Protein AF-A0A3M8ST45-F1 (afdb_monomer_lite)

Organism: NCBI:txid1327343

Foldseek 3Di:
DDDDDDDDDDDDDDDDDDDDDDDDDDDDDDDDDDDDDDDDDDPVPPPPPPPPDFDDDQDPQLVVLVVPDDPVNLVLLLVQLLVLAAQDKDQLLSSLVSSCVVCVPPRVSHDSQVSLVSVVVCVVVQQKDKDDDSSHRRGIIIHGDPNSVVVVD

Radius of gyration: 30.59 Å; chains: 1; bounding box: 70×35×108 Å

pLDDT: mean 76.59, std 25.65, range [30.25, 98.75]

Structure (mmCIF, N/CA/C/O backbone):
data_AF-A0A3M8ST45-F1
#
_entry.id   AF-A0A3M8ST45-F1
#
loop_
_atom_site.group_PDB
_atom_site.id
_atom_site.type_symbol
_atom_site.label_atom_id
_atom_site.label_alt_id
_atom_site.label_comp_id
_atom_site.label_asym_id
_atom_site.label_entity_id
_atom_site.label_seq_id
_atom_site.pdbx_PDB_ins_code
_atom_site.Cartn_x
_atom_site.Cartn_y
_atom_site.Cartn_z
_atom_site.occupancy
_atom_site.B_iso_or_equiv
_atom_site.auth_seq_id
_atom_site.auth_comp_id
_atom_site.auth_asym_id
_atom_site.auth_atom_id
_atom_site.pdbx_PDB_model_num
ATOM 1 N N . MET A 1 1 ? -36.123 10.733 74.263 1.00 40.78 1 MET A N 1
ATOM 2 C CA . MET A 1 1 ? -34.771 10.919 73.687 1.00 40.78 1 MET A CA 1
ATOM 3 C C . MET A 1 1 ? -34.952 10.919 72.175 1.00 40.78 1 MET A C 1
ATOM 5 O O . MET A 1 1 ? -35.168 9.858 71.622 1.00 40.78 1 MET A O 1
ATOM 9 N N . VAL A 1 2 ? -35.335 12.032 71.545 1.00 39.81 2 VAL A N 1
ATOM 10 C CA . VAL A 1 2 ? -34.565 13.256 71.217 1.00 39.81 2 VAL A CA 1
ATOM 11 C C . VAL A 1 2 ? -33.390 12.971 70.267 1.00 39.81 2 VAL A C 1
ATOM 13 O O . VAL A 1 2 ? -32.337 12.554 70.727 1.00 39.81 2 VAL A O 1
ATOM 16 N N . HIS A 1 3 ? -33.621 13.175 68.962 1.00 40.66 3 HIS A N 1
ATOM 17 C CA . HIS A 1 3 ? -32.868 14.006 67.990 1.00 40.66 3 HIS A CA 1
ATOM 18 C C . HIS A 1 3 ? -33.159 13.478 66.561 1.00 40.66 3 HIS A C 1
ATOM 20 O O . HIS A 1 3 ? -32.990 12.293 66.320 1.00 40.66 3 HIS A O 1
ATOM 26 N N . CYS A 1 4 ? -33.789 14.201 65.624 1.00 35.72 4 CYS A N 1
ATOM 27 C CA . CYS A 1 4 ? -33.567 15.558 65.087 1.00 35.72 4 CYS A CA 1
ATOM 28 C C . CYS A 1 4 ? -32.467 15.595 64.004 1.00 35.72 4 CYS A C 1
ATOM 30 O O . CYS A 1 4 ? -31.341 15.184 64.263 1.00 35.72 4 CYS A O 1
ATOM 32 N N . GLY A 1 5 ? -32.819 16.124 62.823 1.00 41.22 5 GLY A N 1
ATOM 33 C CA . GLY A 1 5 ? -31.929 16.422 61.687 1.00 41.22 5 GLY A CA 1
ATOM 34 C C . GLY A 1 5 ? -32.630 16.215 60.334 1.00 41.22 5 GLY A C 1
ATOM 35 O O . GLY A 1 5 ? -32.577 15.120 59.794 1.00 41.22 5 GLY A O 1
ATOM 36 N N . LEU A 1 6 ? -33.534 17.120 59.926 1.00 44.00 6 LEU A N 1
ATOM 37 C CA . LEU A 1 6 ? -33.328 18.188 58.913 1.00 44.00 6 LEU A CA 1
ATOM 38 C C . LEU A 1 6 ? -33.004 17.658 57.497 1.00 44.00 6 LEU A C 1
ATOM 40 O O . LEU A 1 6 ? -31.951 17.079 57.280 1.00 44.00 6 LEU A O 1
ATOM 44 N N . LEU A 1 7 ? -33.959 17.701 56.554 1.00 43.84 7 LEU A N 1
ATOM 45 C CA . LEU A 1 7 ? -34.282 18.819 55.631 1.00 43.84 7 LEU A CA 1
ATOM 46 C C . LEU A 1 7 ? -33.148 19.137 54.634 1.00 43.84 7 LEU A C 1
ATOM 48 O O . LEU A 1 7 ? -32.126 19.661 55.054 1.00 43.84 7 LEU A O 1
ATOM 52 N N . LEU A 1 8 ? -33.364 18.947 53.320 1.00 37.72 8 LEU A N 1
ATOM 53 C CA . LEU A 1 8 ? -33.765 20.026 52.393 1.00 37.72 8 LEU A CA 1
ATOM 54 C C . LEU A 1 8 ? -33.951 19.530 50.935 1.00 37.72 8 LEU A C 1
ATOM 56 O O . LEU A 1 8 ? -33.244 18.656 50.450 1.00 37.72 8 LEU A O 1
ATOM 60 N N . SER A 1 9 ? -34.934 20.154 50.289 1.00 36.62 9 SER A N 1
ATOM 61 C CA . SER A 1 9 ? -35.414 20.173 48.900 1.00 36.62 9 SER A CA 1
ATOM 62 C C . SER A 1 9 ? -34.453 19.909 47.731 1.00 36.62 9 SER A C 1
ATOM 64 O O . SER A 1 9 ? -33.348 20.436 47.710 1.00 36.62 9 SER A O 1
ATOM 66 N N . ALA A 1 10 ? -34.996 19.340 46.644 1.00 41.28 10 ALA A N 1
ATOM 67 C CA . ALA A 1 10 ? -35.097 20.028 45.344 1.00 41.28 10 ALA A CA 1
ATOM 68 C C . ALA A 1 10 ? -36.035 19.278 44.376 1.00 41.28 10 ALA A C 1
ATOM 70 O O . ALA A 1 10 ? -35.985 18.060 44.242 1.00 41.28 10 ALA A O 1
ATOM 71 N N . ALA A 1 11 ? -36.909 20.046 43.728 1.00 40.66 11 ALA A N 1
ATOM 72 C CA . ALA A 1 11 ? -37.843 19.640 42.684 1.00 40.66 11 ALA A CA 1
ATOM 73 C C . ALA A 1 11 ? -37.136 19.307 41.356 1.00 40.66 11 ALA A C 1
ATOM 75 O O . ALA A 1 11 ? -35.993 19.707 41.167 1.00 40.66 11 ALA A O 1
ATOM 76 N N . ILE A 1 12 ? -37.854 18.668 40.420 1.00 44.66 12 ILE A N 1
ATOM 77 C CA . ILE A 1 12 ? -38.094 19.119 39.027 1.00 44.66 12 ILE A CA 1
ATOM 78 C C . ILE A 1 12 ? -38.661 17.951 38.197 1.00 44.66 12 ILE A C 1
ATOM 80 O O . ILE A 1 12 ? -38.087 16.870 38.154 1.00 44.66 12 ILE A O 1
ATOM 84 N N . GLY A 1 13 ? -39.739 18.228 37.457 1.00 35.41 13 GLY A N 1
ATOM 85 C CA . GLY A 1 13 ? -39.836 17.774 36.066 1.00 35.41 13 GLY A CA 1
ATOM 86 C C . GLY A 1 13 ? -40.699 16.552 35.780 1.00 35.41 13 GLY A C 1
ATOM 87 O O . GLY A 1 13 ? -40.209 15.436 35.676 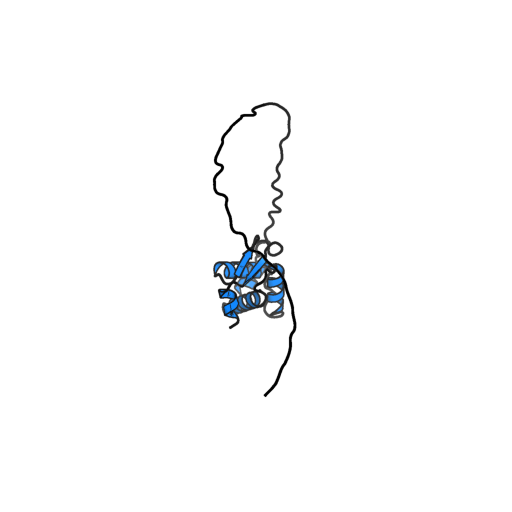1.00 35.41 13 GLY A O 1
ATOM 88 N N . ALA A 1 14 ? -41.982 16.803 35.544 1.00 40.84 14 ALA A N 1
ATOM 89 C CA . ALA A 1 14 ? -42.895 15.895 34.865 1.00 40.84 14 ALA A CA 1
ATOM 90 C C . ALA A 1 14 ? -42.454 15.604 33.422 1.00 40.84 14 ALA A C 1
ATOM 92 O O . ALA A 1 14 ? -42.063 16.544 32.746 1.00 40.84 14 ALA A O 1
ATOM 93 N N . VAL A 1 15 ? -42.663 14.375 32.931 1.00 39.69 15 VAL A N 1
ATOM 94 C CA . VAL A 1 15 ? -43.377 14.117 31.662 1.00 39.69 15 VAL A CA 1
ATOM 95 C C . VAL A 1 15 ? -44.019 12.727 31.745 1.00 39.69 15 VAL A C 1
ATOM 97 O O . VAL A 1 15 ? -43.374 11.702 31.548 1.00 39.69 15 VAL A O 1
ATOM 100 N N . ALA A 1 16 ? -45.318 12.698 32.022 1.00 40.72 16 ALA A N 1
ATOM 101 C CA . ALA A 1 16 ? -46.190 11.640 31.536 1.00 40.72 16 ALA A CA 1
ATOM 102 C C . ALA A 1 16 ? -46.923 12.198 30.313 1.00 40.72 16 ALA A C 1
ATOM 104 O O . ALA A 1 16 ? -47.271 13.376 30.317 1.00 40.72 16 ALA A O 1
ATOM 105 N N . VAL A 1 17 ? -47.151 11.359 29.301 1.00 40.59 17 VAL A N 1
ATOM 106 C CA . VAL A 1 17 ? -48.403 11.214 28.530 1.00 40.59 17 VAL A CA 1
ATOM 107 C C . VAL A 1 17 ? -48.065 10.444 27.252 1.00 40.59 17 VAL A C 1
ATOM 109 O O . VAL A 1 17 ? -47.523 10.960 26.280 1.00 40.59 17 VAL A O 1
ATOM 112 N N . SER A 1 18 ? -48.414 9.165 27.274 1.00 37.47 18 SER A N 1
ATOM 113 C CA . SER A 1 18 ? -48.702 8.366 26.088 1.00 37.47 18 SER A CA 1
ATOM 114 C C . SER A 1 18 ? -49.957 8.925 25.407 1.00 37.47 18 SER A C 1
ATOM 116 O O . SER A 1 18 ? -50.871 9.306 26.132 1.00 37.47 18 SER A O 1
ATOM 118 N N . ARG A 1 19 ? -50.067 8.889 24.066 1.00 40.00 19 ARG A N 1
ATOM 119 C CA . ARG A 1 19 ? -51.255 8.399 23.322 1.00 40.00 19 ARG A CA 1
ATOM 120 C C . ARG A 1 19 ? -51.261 8.793 21.816 1.00 40.00 19 ARG A C 1
ATOM 122 O O . ARG A 1 19 ? -51.388 9.963 21.505 1.00 40.00 19 ARG A O 1
ATOM 129 N N . TRP A 1 20 ? -51.335 7.769 20.947 1.00 30.25 20 TRP A N 1
ATOM 130 C CA . TRP A 1 20 ? -52.169 7.656 19.719 1.00 30.25 20 TRP A CA 1
ATOM 131 C C . TRP A 1 20 ? -51.752 8.375 18.416 1.00 30.25 20 TRP A C 1
ATOM 133 O O . TRP A 1 20 ? -51.748 9.595 18.358 1.00 30.25 20 TRP A O 1
ATOM 143 N N . ALA A 1 21 ? -51.547 7.576 17.352 1.00 36.66 21 ALA A N 1
ATOM 144 C CA . ALA A 1 21 ? -52.148 7.662 15.995 1.00 36.66 21 ALA A CA 1
ATOM 145 C C . ALA A 1 21 ? -51.294 6.798 15.028 1.00 36.66 21 ALA A C 1
ATOM 147 O O . ALA A 1 21 ? -50.144 7.126 14.772 1.00 36.66 21 ALA A O 1
ATOM 148 N N . LEU A 1 22 ? -51.641 5.547 14.704 1.00 36.38 22 LEU A N 1
ATOM 149 C CA . LEU A 1 22 ? -52.602 5.088 13.683 1.00 36.38 22 LEU A CA 1
ATOM 150 C C . LEU A 1 22 ? -52.384 5.653 12.260 1.00 36.38 22 LEU A C 1
ATOM 152 O O . LEU A 1 22 ? -52.526 6.848 12.037 1.00 36.38 22 LEU A O 1
ATOM 156 N N . THR A 1 23 ? -52.220 4.708 11.317 1.00 38.72 23 THR A N 1
ATOM 157 C CA . THR A 1 23 ? -52.665 4.701 9.898 1.00 38.72 23 THR A CA 1
ATOM 158 C C . THR A 1 23 ? -52.011 5.673 8.897 1.00 38.72 23 THR A C 1
ATOM 160 O O . THR A 1 23 ? -52.026 6.879 9.066 1.00 38.72 23 THR A O 1
ATOM 163 N N . PHE A 1 24 ? -51.326 5.148 7.871 1.00 32.91 24 PHE A N 1
ATOM 164 C CA . PHE A 1 24 ? -51.878 4.826 6.535 1.00 32.91 24 PHE A CA 1
ATOM 165 C C . PHE A 1 24 ? -52.244 6.075 5.711 1.00 32.91 24 PHE A C 1
ATOM 167 O O . PHE A 1 24 ? -53.310 6.647 5.902 1.00 32.91 24 PHE A O 1
ATOM 174 N N . ILE A 1 25 ? -51.410 6.41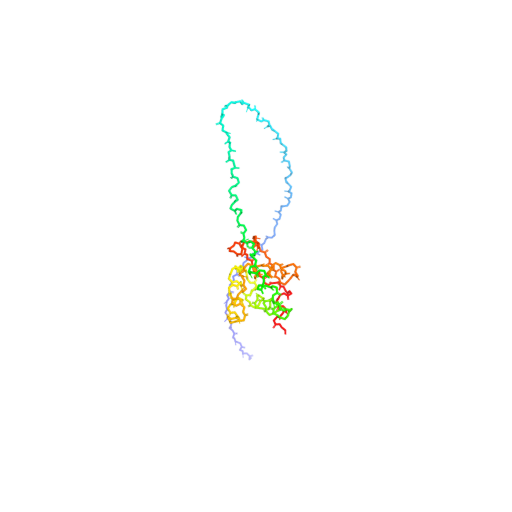3 4.722 1.00 43.94 25 ILE A N 1
ATOM 175 C CA . ILE A 1 25 ? -51.862 6.976 3.441 1.00 43.94 25 ILE A CA 1
ATOM 176 C C . ILE A 1 25 ? -51.141 6.195 2.334 1.00 43.94 25 ILE A C 1
ATOM 178 O O . ILE A 1 25 ? -49.932 6.315 2.148 1.00 43.94 25 ILE A O 1
ATOM 182 N N . GLN A 1 26 ? -51.902 5.338 1.653 1.00 37.22 26 GLN A N 1
ATOM 183 C CA . GLN A 1 26 ? -51.644 4.911 0.278 1.00 37.22 26 GLN A CA 1
ATOM 184 C C . GLN A 1 26 ? -52.184 5.978 -0.695 1.00 37.22 26 GLN A C 1
ATOM 186 O O . GLN A 1 26 ? -52.986 6.812 -0.279 1.00 37.22 26 GLN A O 1
ATOM 191 N N . ALA A 1 27 ? -51.848 5.805 -1.983 1.00 35.81 27 ALA A N 1
ATOM 192 C CA . ALA A 1 27 ? -52.497 6.363 -3.185 1.00 35.81 27 ALA A CA 1
ATOM 193 C C . ALA A 1 27 ? -51.924 7.718 -3.674 1.00 35.81 27 ALA A C 1
ATOM 195 O O . ALA A 1 27 ? -51.615 8.586 -2.876 1.00 35.81 27 ALA A O 1
ATOM 196 N N . GLU A 1 28 ? -51.723 7.997 -4.966 1.00 44.12 28 GLU A N 1
ATOM 197 C CA . GLU A 1 28 ? -52.101 7.294 -6.193 1.00 44.12 28 GLU A CA 1
ATOM 198 C C . GLU A 1 28 ? -51.393 7.933 -7.410 1.00 44.12 28 GLU A C 1
ATOM 200 O O . GLU A 1 28 ? -51.058 9.113 -7.426 1.00 44.12 28 GLU A O 1
ATOM 205 N N . THR A 1 29 ? -51.183 7.093 -8.420 1.00 46.59 29 THR A N 1
ATOM 206 C CA . THR A 1 29 ? -51.124 7.308 -9.880 1.00 46.59 29 THR A CA 1
ATOM 207 C C . THR A 1 29 ? -51.327 8.703 -10.507 1.00 46.59 29 THR A C 1
ATOM 209 O O . THR A 1 29 ? -52.316 9.371 -10.227 1.00 46.59 29 THR A O 1
ATOM 212 N N . ALA A 1 30 ? -50.511 9.009 -11.534 1.00 37.19 30 ALA A N 1
ATOM 213 C CA . ALA A 1 30 ? -50.889 9.352 -12.933 1.00 37.19 30 ALA A CA 1
ATOM 214 C C . ALA A 1 30 ? -49.786 10.230 -13.575 1.00 37.19 30 ALA A C 1
ATOM 216 O O . ALA A 1 30 ? -49.485 11.314 -13.099 1.00 37.19 30 ALA A O 1
ATOM 217 N N . SER A 1 31 ? -49.023 9.741 -14.557 1.00 41.97 31 SER A N 1
ATOM 218 C CA . SER A 1 31 ? -49.343 9.755 -15.998 1.00 41.97 31 SER A CA 1
ATOM 219 C C . SER A 1 31 ? -49.657 11.144 -16.570 1.00 41.97 31 SER A C 1
ATOM 221 O O . SER A 1 31 ? -50.700 11.709 -16.248 1.00 41.97 31 SER A O 1
ATOM 223 N N . ARG A 1 32 ? -48.776 11.629 -17.465 1.00 49.88 32 ARG A N 1
ATOM 224 C CA . ARG A 1 32 ? -49.041 12.427 -18.691 1.00 49.88 32 ARG A CA 1
ATOM 225 C C . ARG A 1 32 ? -47.692 12.869 -19.280 1.00 49.88 32 ARG A C 1
ATOM 227 O O . ARG A 1 32 ? -47.015 13.722 -18.730 1.00 49.88 32 ARG A O 1
ATOM 234 N N . PHE A 1 33 ? -47.162 12.152 -20.271 1.00 42.22 33 PHE A N 1
ATOM 235 C CA . PHE A 1 33 ? -47.226 12.564 -21.681 1.00 42.22 33 PHE A CA 1
ATOM 236 C C . PHE A 1 33 ? -47.106 14.084 -21.882 1.00 42.22 33 PHE A C 1
ATOM 238 O O . PHE A 1 33 ? -48.098 14.805 -21.860 1.00 42.22 33 PHE A O 1
ATOM 245 N N . GLY A 1 34 ? -45.880 14.536 -22.138 1.00 35.59 34 GLY A N 1
ATOM 246 C CA . GLY A 1 34 ? -45.580 15.806 -22.790 1.00 35.59 34 GLY A CA 1
ATOM 247 C C . GLY A 1 34 ? -44.662 15.521 -23.971 1.00 35.59 34 GLY A C 1
ATOM 248 O O . GLY A 1 34 ? -43.458 15.375 -23.803 1.00 35.59 34 GLY A O 1
ATOM 249 N N . LEU A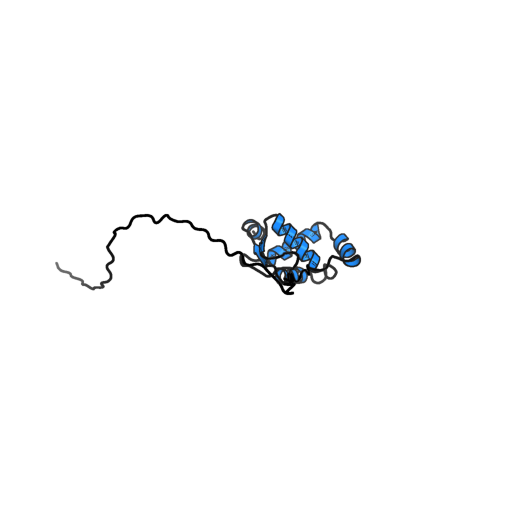 1 35 ? -45.257 15.365 -25.150 1.00 43.62 35 LEU A N 1
ATOM 250 C CA . LEU A 1 35 ? -44.586 15.148 -26.426 1.00 43.62 35 LEU A CA 1
ATOM 251 C C . LEU A 1 35 ? -44.736 16.457 -27.208 1.00 43.62 35 LEU A C 1
ATOM 253 O O . LEU A 1 35 ? -45.839 16.777 -27.639 1.00 43.62 35 LEU A O 1
ATOM 257 N N . ILE A 1 36 ? -43.655 17.222 -27.373 1.00 44.94 36 ILE A N 1
ATOM 258 C CA . ILE A 1 36 ? -43.544 18.228 -28.436 1.00 44.94 36 ILE A CA 1
ATOM 259 C C . ILE A 1 36 ? -42.192 18.024 -29.111 1.00 44.94 36 ILE A C 1
ATOM 261 O O . ILE A 1 36 ? -41.138 18.108 -28.484 1.00 44.94 36 ILE A O 1
ATOM 265 N N . GLN A 1 37 ? -42.262 17.699 -30.398 1.00 39.09 37 GLN A N 1
ATOM 266 C CA . GLN A 1 37 ? -41.129 17.634 -31.301 1.00 39.09 37 GLN A CA 1
ATOM 267 C C . GLN A 1 37 ? -40.779 19.021 -31.849 1.00 39.09 37 GLN A C 1
ATOM 269 O O . GLN A 1 37 ? -41.662 19.847 -32.060 1.00 39.09 37 GLN A O 1
ATOM 274 N N . ALA A 1 38 ? -39.502 19.146 -32.218 1.00 38.38 38 ALA A N 1
ATOM 275 C CA . ALA A 1 38 ? -39.016 19.643 -33.509 1.00 38.38 38 ALA A CA 1
ATOM 276 C C . ALA A 1 38 ? -38.082 20.866 -33.462 1.00 38.38 38 ALA A C 1
ATOM 278 O O . ALA A 1 38 ? -38.451 21.955 -33.043 1.00 38.38 38 ALA A O 1
ATOM 279 N N . LEU A 1 39 ? -36.918 20.621 -34.082 1.00 44.34 39 LEU A N 1
ATOM 280 C CA . LEU A 1 39 ? -36.027 21.535 -34.805 1.00 44.34 39 LEU A CA 1
ATOM 281 C C . LEU A 1 39 ? -35.085 22.431 -33.990 1.00 44.34 39 LEU A C 1
ATOM 283 O O . LEU A 1 39 ? -35.489 23.382 -33.338 1.00 44.34 39 LEU A O 1
ATOM 287 N N . GLY A 1 40 ? -33.785 22.191 -34.200 1.00 39.41 40 GLY A N 1
ATOM 288 C CA . GLY A 1 40 ? -32.769 23.236 -34.091 1.00 39.41 40 GLY A CA 1
ATOM 289 C C . GLY A 1 40 ? -31.597 22.904 -33.178 1.00 39.41 40 GLY A C 1
ATOM 290 O O . GLY A 1 40 ? -31.537 23.375 -32.055 1.00 39.41 40 GLY A O 1
ATOM 291 N N . LEU A 1 41 ? -30.637 22.141 -33.706 1.00 49.06 41 LEU A N 1
ATOM 292 C CA . LEU A 1 41 ? -29.206 22.368 -33.478 1.00 49.06 41 LEU A CA 1
ATOM 293 C C . LEU A 1 41 ? -28.756 22.653 -32.028 1.00 49.06 41 LEU A C 1
ATOM 295 O O . LEU A 1 41 ? -28.095 23.652 -31.768 1.00 49.06 41 LEU A O 1
ATOM 299 N N . ILE A 1 42 ? -29.017 21.748 -31.090 1.00 48.16 42 ILE A N 1
ATOM 300 C CA . ILE A 1 42 ? -28.192 21.659 -29.882 1.00 48.16 42 ILE A CA 1
ATOM 301 C C . ILE A 1 42 ? -27.797 20.198 -29.748 1.00 48.16 42 ILE A C 1
ATOM 303 O O . ILE A 1 42 ? -28.510 19.371 -29.187 1.00 48.16 42 ILE A O 1
ATOM 307 N N . ARG A 1 43 ? -26.641 19.866 -30.329 1.00 44.28 43 ARG A N 1
ATOM 308 C CA . ARG A 1 43 ? -25.864 18.706 -29.905 1.00 44.28 43 ARG A CA 1
ATOM 309 C C . ARG A 1 43 ? -25.489 19.018 -28.460 1.00 44.28 43 ARG A C 1
ATOM 311 O O . ARG A 1 43 ? -24.485 19.684 -28.231 1.00 44.28 43 ARG A O 1
ATOM 318 N N . THR A 1 44 ? -26.343 18.642 -27.506 1.00 43.59 44 THR A N 1
ATOM 319 C CA . THR A 1 44 ? -26.014 18.690 -26.083 1.00 43.59 44 THR A CA 1
ATOM 320 C C . THR A 1 44 ? -24.886 17.698 -25.912 1.00 43.59 44 THR A C 1
ATOM 322 O O . THR A 1 44 ? -25.080 16.494 -25.772 1.00 43.59 44 THR A O 1
ATOM 325 N N . PHE A 1 45 ? -23.682 18.221 -26.071 1.00 53.12 45 PHE A N 1
ATOM 326 C CA . PHE A 1 45 ? -22.447 17.561 -25.755 1.00 53.12 45 PHE A CA 1
ATOM 327 C C . PHE A 1 45 ? -22.442 17.520 -24.227 1.00 53.12 45 PHE A C 1
ATOM 329 O O . PHE A 1 45 ? -21.857 18.368 -23.562 1.00 53.12 45 PHE A O 1
ATOM 336 N N . THR A 1 46 ? -23.178 16.572 -23.648 1.00 49.09 46 THR A N 1
ATOM 337 C CA . THR A 1 46 ? -22.802 16.031 -22.349 1.00 49.09 46 THR A CA 1
ATOM 338 C C . THR A 1 46 ? -21.459 15.356 -22.581 1.00 49.09 46 THR A C 1
ATOM 340 O O . THR A 1 46 ? -21.382 14.147 -22.784 1.00 49.09 46 THR A O 1
ATOM 343 N N . THR A 1 47 ? -20.390 16.162 -22.625 1.00 49.16 47 THR A N 1
ATOM 344 C CA . THR A 1 47 ? -19.079 15.681 -22.222 1.00 49.16 47 THR A CA 1
ATOM 345 C C . THR A 1 47 ? -19.307 15.198 -20.810 1.00 49.16 47 THR A C 1
ATOM 347 O O . THR A 1 47 ? -19.505 15.991 -19.888 1.00 49.16 47 THR A O 1
ATOM 350 N N . THR A 1 48 ? -19.340 13.888 -20.638 1.00 53.34 48 THR A N 1
ATOM 351 C CA . THR A 1 48 ? -18.891 13.306 -19.390 1.00 53.34 48 THR A CA 1
ATOM 352 C C . THR A 1 48 ? -17.481 13.856 -19.201 1.00 53.34 48 THR A C 1
ATOM 354 O O . THR A 1 48 ? -16.539 13.346 -19.795 1.00 53.34 48 THR A O 1
ATOM 357 N N . PHE A 1 49 ? -17.325 14.957 -18.460 1.00 54.34 49 PHE A N 1
ATOM 358 C CA . PHE A 1 49 ? -16.028 15.390 -17.948 1.00 54.34 49 PHE A CA 1
ATOM 359 C C . PHE A 1 49 ? -15.653 14.408 -16.833 1.00 54.34 49 PHE A C 1
ATOM 361 O O . PHE A 1 49 ? -15.558 14.765 -15.662 1.00 54.34 49 PHE A O 1
ATOM 368 N N . ALA A 1 50 ? -15.551 13.126 -17.179 1.00 51.09 50 ALA A N 1
ATOM 369 C CA . ALA A 1 50 ? -14.747 12.223 -16.402 1.00 51.09 50 ALA A CA 1
ATOM 370 C C . ALA A 1 50 ? -13.326 12.715 -16.655 1.00 51.09 50 ALA A C 1
ATOM 372 O O . ALA A 1 50 ? -12.792 12.545 -17.747 1.00 51.09 50 ALA A O 1
ATOM 373 N N . ASP A 1 51 ? -12.743 13.393 -15.668 1.00 53.09 51 ASP A N 1
ATOM 374 C CA . ASP A 1 51 ? -11.292 13.391 -15.515 1.00 53.09 51 ASP A CA 1
ATOM 375 C C . ASP A 1 51 ? -10.899 11.923 -15.318 1.00 53.09 51 ASP A C 1
ATOM 377 O O . ASP A 1 51 ? -10.845 11.407 -14.199 1.00 53.09 51 ASP A O 1
ATOM 381 N N . GLU A 1 52 ? -10.759 11.226 -16.439 1.00 57.56 52 GLU A N 1
ATOM 382 C CA . GLU A 1 52 ? -10.515 9.796 -16.573 1.00 57.56 52 GLU A CA 1
ATOM 383 C C . GLU A 1 52 ? -9.003 9.574 -16.635 1.00 57.56 52 GLU A C 1
ATOM 385 O O . GLU A 1 52 ? -8.465 8.976 -17.561 1.00 57.56 52 GLU A O 1
ATOM 390 N N . HIS A 1 53 ? -8.289 10.154 -15.670 1.00 67.88 53 HIS A N 1
ATOM 391 C CA . HIS A 1 53 ? -6.879 9.860 -15.488 1.00 67.88 53 HIS A CA 1
ATOM 392 C C . HIS A 1 53 ? -6.716 9.094 -14.185 1.00 67.88 53 HIS A C 1
ATOM 394 O O . HIS A 1 53 ? -6.701 9.668 -13.090 1.00 67.88 53 HIS A O 1
ATOM 400 N N . ASP A 1 54 ? -6.692 7.773 -14.333 1.00 83.38 54 ASP A N 1
ATOM 401 C CA . ASP A 1 54 ? -6.117 6.880 -13.340 1.00 83.38 54 ASP A CA 1
ATOM 402 C C . ASP A 1 54 ? -4.623 7.201 -13.157 1.00 83.38 54 ASP A C 1
ATOM 404 O O . ASP A 1 54 ? -4.007 7.889 -13.978 1.00 83.38 54 ASP A O 1
ATOM 408 N N . ASP A 1 55 ? -4.049 6.732 -12.053 1.00 83.75 55 ASP A N 1
ATOM 409 C CA . ASP A 1 55 ? -2.611 6.784 -11.817 1.00 83.75 55 ASP A CA 1
ATOM 410 C C . ASP A 1 55 ? -1.886 6.095 -13.000 1.00 83.75 55 ASP A C 1
ATOM 412 O O . ASP A 1 55 ? -2.378 5.082 -13.521 1.00 83.75 55 ASP A O 1
ATOM 416 N N . PRO A 1 56 ? -0.750 6.643 -13.471 1.00 86.69 56 PRO A N 1
ATOM 417 C CA . PRO A 1 56 ? -0.070 6.126 -14.652 1.00 86.69 56 PRO A CA 1
ATOM 418 C C . PRO A 1 56 ? 0.355 4.664 -14.441 1.00 86.69 56 PRO A C 1
ATOM 420 O O . PRO A 1 56 ? 0.698 4.276 -13.321 1.00 86.69 56 PRO A O 1
ATOM 423 N N . PRO A 1 57 ? 0.342 3.830 -15.496 1.00 89.19 57 PRO A N 1
ATOM 424 C CA . PRO A 1 57 ? 0.853 2.472 -15.387 1.00 89.19 57 PRO A CA 1
ATOM 425 C C . PRO A 1 57 ? 2.357 2.489 -15.087 1.00 89.19 57 PRO A C 1
ATOM 427 O O . PRO A 1 57 ? 3.062 3.401 -15.517 1.00 89.19 57 PRO A O 1
ATOM 430 N N . LEU A 1 58 ? 2.834 1.444 -14.405 1.00 92.00 58 LEU A N 1
ATOM 431 C CA . LEU A 1 58 ? 4.262 1.230 -14.165 1.00 92.00 58 LEU A CA 1
ATOM 432 C C . LEU A 1 58 ? 5.007 1.096 -15.495 1.00 92.00 58 LEU A C 1
ATOM 434 O O . LEU A 1 58 ? 4.585 0.326 -16.369 1.00 92.00 58 LEU A O 1
ATOM 438 N N . ASP A 1 59 ? 6.109 1.824 -15.641 1.00 93.56 59 ASP A N 1
ATOM 439 C CA . ASP A 1 59 ? 6.970 1.704 -16.813 1.00 93.56 59 ASP A CA 1
ATOM 440 C C . ASP A 1 59 ? 7.936 0.502 -16.713 1.00 93.56 59 ASP A C 1
ATOM 442 O O . ASP A 1 59 ? 7.862 -0.334 -15.809 1.00 93.56 59 ASP A O 1
ATOM 446 N N . ALA A 1 60 ? 8.826 0.346 -17.696 1.00 94.56 60 ALA A N 1
ATOM 447 C CA . ALA A 1 60 ? 9.750 -0.788 -17.729 1.00 94.56 60 ALA A CA 1
ATOM 448 C C . ALA A 1 60 ? 10.787 -0.767 -16.591 1.00 94.56 60 ALA A C 1
ATOM 450 O O . ALA A 1 60 ? 11.287 -1.825 -16.203 1.00 94.56 60 ALA A O 1
ATOM 451 N N . ASP A 1 61 ? 11.134 0.408 -16.078 1.00 94.56 61 ASP A N 1
ATOM 452 C CA . ASP A 1 61 ? 12.135 0.583 -15.032 1.00 94.56 61 ASP A CA 1
ATOM 453 C C . ASP A 1 61 ? 11.493 0.327 -13.668 1.00 94.56 61 ASP A C 1
ATOM 455 O O . ASP A 1 61 ? 12.027 -0.463 -12.883 1.00 94.56 61 ASP A O 1
ATOM 459 N N . ASP A 1 62 ? 10.286 0.856 -13.469 1.00 94.88 62 ASP A N 1
ATOM 460 C CA . ASP A 1 62 ? 9.411 0.559 -12.337 1.00 94.88 62 ASP A CA 1
ATOM 461 C C . ASP A 1 62 ? 9.183 -0.947 -12.177 1.00 94.88 62 ASP A C 1
ATOM 463 O O . ASP A 1 62 ? 9.379 -1.520 -11.104 1.00 94.88 62 ASP A O 1
ATOM 467 N N . LEU A 1 63 ? 8.798 -1.623 -13.266 1.00 95.31 63 LEU A N 1
ATOM 468 C CA . LEU A 1 63 ? 8.542 -3.062 -13.253 1.00 95.31 63 LEU A CA 1
ATOM 469 C C . LEU A 1 63 ? 9.797 -3.863 -12.898 1.00 95.31 63 LEU A C 1
ATOM 471 O O . LEU A 1 63 ? 9.692 -4.879 -12.211 1.00 95.31 63 LEU A O 1
ATOM 475 N N . ARG A 1 64 ? 10.986 -3.422 -13.332 1.00 96.38 64 ARG A N 1
ATOM 476 C CA . ARG A 1 64 ? 12.255 -4.062 -12.951 1.00 96.38 64 ARG A CA 1
ATOM 477 C C . ARG A 1 64 ? 12.553 -3.881 -11.467 1.00 96.38 64 ARG A C 1
ATOM 479 O O . ARG A 1 64 ? 12.982 -4.845 -10.836 1.00 96.38 64 ARG A O 1
ATOM 486 N N . ALA A 1 65 ? 12.329 -2.688 -10.921 1.00 95.12 65 ALA A N 1
ATOM 487 C CA . ALA A 1 65 ? 12.527 -2.416 -9.501 1.00 95.12 65 ALA A CA 1
ATOM 488 C C . ALA A 1 65 ? 11.565 -3.250 -8.639 1.00 95.12 65 ALA A C 1
ATOM 490 O O . ALA A 1 65 ? 11.993 -3.946 -7.721 1.00 95.12 65 ALA A O 1
ATOM 491 N N . VAL A 1 66 ? 10.282 -3.276 -9.006 1.00 96.50 66 VAL A N 1
ATOM 492 C CA . VAL A 1 66 ? 9.257 -4.090 -8.338 1.00 96.50 66 VAL A CA 1
ATOM 493 C C . VAL A 1 66 ? 9.566 -5.586 -8.436 1.00 96.50 66 VAL A C 1
ATOM 495 O O . VAL A 1 66 ? 9.411 -6.307 -7.455 1.00 96.50 66 VAL A O 1
ATOM 498 N N . ALA A 1 67 ? 10.041 -6.072 -9.586 1.00 96.19 67 ALA A N 1
ATOM 499 C CA . ALA A 1 67 ? 10.388 -7.484 -9.768 1.00 96.19 67 ALA A CA 1
ATOM 500 C C . ALA A 1 67 ? 11.588 -7.943 -8.920 1.00 96.19 67 ALA A C 1
ATOM 502 O O . ALA A 1 67 ? 11.766 -9.146 -8.729 1.00 96.19 67 ALA A O 1
ATOM 503 N N . ALA A 1 68 ? 12.409 -7.015 -8.421 1.00 96.44 68 ALA A N 1
ATOM 504 C CA . ALA A 1 68 ? 13.512 -7.323 -7.516 1.00 96.44 68 ALA A CA 1
ATOM 505 C C . ALA A 1 68 ? 13.061 -7.509 -6.055 1.00 96.44 68 ALA A C 1
ATOM 507 O O . ALA A 1 68 ? 13.839 -8.025 -5.251 1.00 96.44 68 ALA A O 1
ATOM 508 N N . LEU A 1 69 ? 11.825 -7.118 -5.710 1.00 97.12 69 LEU A N 1
ATOM 509 C CA . LEU A 1 69 ? 11.287 -7.268 -4.360 1.00 97.12 69 LEU A CA 1
ATOM 510 C C . LEU A 1 69 ? 11.076 -8.743 -4.016 1.00 97.12 69 LEU A C 1
ATOM 512 O O . LEU A 1 69 ? 10.436 -9.508 -4.743 1.00 97.12 69 LEU A O 1
ATOM 516 N N . THR A 1 70 ? 11.580 -9.136 -2.854 1.00 97.81 70 THR A N 1
ATOM 517 C CA . THR A 1 70 ? 11.325 -10.449 -2.275 1.00 97.81 70 THR A CA 1
ATOM 518 C C . THR A 1 70 ? 9.957 -10.490 -1.597 1.00 97.81 70 THR A C 1
ATOM 520 O O . THR A 1 70 ? 9.322 -9.471 -1.320 1.00 97.81 70 THR A O 1
ATOM 523 N N . GLN A 1 71 ? 9.503 -11.694 -1.250 1.00 97.38 71 GLN A N 1
ATOM 524 C CA . GLN A 1 71 ? 8.263 -11.852 -0.494 1.00 97.38 71 GLN A CA 1
ATOM 525 C C . GLN A 1 71 ? 8.318 -11.175 0.887 1.00 97.38 71 GLN A C 1
ATOM 527 O O . GLN A 1 71 ? 7.279 -10.738 1.390 1.00 97.38 71 GLN A O 1
ATOM 532 N N . ASP A 1 72 ? 9.501 -11.097 1.498 1.00 97.44 72 ASP A N 1
ATOM 533 C CA . ASP A 1 72 ? 9.684 -10.429 2.785 1.00 97.44 72 ASP A CA 1
ATOM 534 C C . ASP A 1 72 ? 9.629 -8.906 2.639 1.00 97.44 72 ASP A C 1
ATOM 536 O O . ASP A 1 72 ? 9.028 -8.251 3.494 1.00 97.44 72 ASP A O 1
ATOM 540 N N . ASP A 1 73 ? 10.131 -8.362 1.526 1.00 97.38 73 ASP A N 1
ATOM 541 C CA . ASP A 1 73 ? 9.997 -6.938 1.198 1.00 97.38 73 ASP A CA 1
ATOM 542 C C . ASP A 1 73 ? 8.524 -6.563 0.995 1.00 97.38 73 ASP A C 1
ATOM 544 O O . ASP A 1 73 ? 8.037 -5.601 1.586 1.00 97.38 73 ASP A O 1
ATOM 548 N N . LEU A 1 74 ? 7.765 -7.384 0.255 1.00 97.69 74 LEU A N 1
ATOM 549 C CA . LEU A 1 74 ? 6.321 -7.179 0.083 1.00 97.69 74 LEU A CA 1
ATOM 550 C C . LEU A 1 74 ? 5.584 -7.163 1.426 1.00 97.69 74 LEU A C 1
ATOM 552 O O . LEU A 1 74 ? 4.749 -6.298 1.672 1.00 97.69 74 LEU A O 1
ATOM 556 N N . ARG A 1 75 ? 5.926 -8.089 2.330 1.00 97.19 75 ARG A N 1
ATOM 557 C CA . ARG A 1 75 ? 5.352 -8.120 3.683 1.00 97.19 75 ARG A CA 1
ATOM 558 C C . ARG A 1 75 ? 5.766 -6.905 4.511 1.00 97.19 75 ARG A C 1
ATOM 560 O O . ARG A 1 75 ? 4.985 -6.463 5.347 1.00 97.19 75 ARG A O 1
ATOM 567 N N . ALA A 1 76 ? 6.980 -6.390 4.333 1.00 97.38 76 ALA A N 1
ATOM 568 C CA . ALA A 1 76 ? 7.439 -5.183 5.014 1.00 97.38 76 ALA A CA 1
ATOM 569 C C . ALA A 1 76 ? 6.665 -3.946 4.541 1.00 97.38 76 ALA A C 1
ATOM 571 O O . ALA A 1 76 ? 6.181 -3.182 5.375 1.00 97.38 76 ALA A O 1
ATOM 572 N N . ILE A 1 77 ? 6.469 -3.808 3.229 1.00 98.19 77 ILE A N 1
ATOM 573 C CA . ILE A 1 77 ? 5.654 -2.746 2.627 1.00 98.19 77 ILE A CA 1
ATOM 574 C C . ILE A 1 77 ? 4.205 -2.833 3.122 1.00 98.19 77 ILE A C 1
ATOM 576 O O . ILE A 1 77 ? 3.657 -1.836 3.592 1.00 98.19 77 ILE A O 1
ATOM 580 N N . ASP A 1 78 ? 3.597 -4.022 3.098 1.00 98.31 78 ASP A N 1
ATOM 581 C CA . ASP A 1 78 ? 2.223 -4.218 3.575 1.00 98.31 78 ASP A CA 1
ATOM 582 C C . ASP A 1 78 ? 2.076 -3.839 5.059 1.00 98.31 78 ASP A C 1
ATOM 584 O O . ASP A 1 78 ? 1.120 -3.159 5.434 1.00 98.31 78 ASP A O 1
ATOM 588 N N . ARG A 1 79 ? 3.044 -4.217 5.907 1.00 97.56 79 ARG A N 1
ATOM 589 C CA . ARG A 1 79 ? 3.067 -3.809 7.322 1.00 97.56 79 ARG A CA 1
ATOM 590 C C . ARG A 1 79 ? 3.160 -2.297 7.483 1.00 97.56 79 ARG A C 1
ATOM 592 O O . ARG A 1 79 ? 2.428 -1.740 8.296 1.00 97.56 79 ARG A O 1
ATOM 599 N N . ALA A 1 80 ? 4.021 -1.633 6.715 1.00 97.81 80 ALA A N 1
ATOM 600 C CA . ALA A 1 80 ? 4.151 -0.179 6.766 1.00 97.81 80 ALA A CA 1
ATOM 601 C C . ALA A 1 80 ? 2.858 0.529 6.330 1.00 97.81 80 ALA A C 1
ATOM 603 O O . ALA A 1 80 ? 2.458 1.515 6.951 1.00 97.81 80 ALA A O 1
ATOM 604 N N . LEU A 1 81 ? 2.152 -0.000 5.326 1.00 98.44 81 LEU A N 1
ATOM 605 C CA . LEU A 1 81 ? 0.845 0.510 4.898 1.00 98.44 81 LEU A CA 1
ATOM 606 C C . LEU A 1 81 ? -0.228 0.349 5.985 1.00 98.44 81 LEU A C 1
ATOM 608 O O . LEU A 1 81 ? -1.007 1.276 6.226 1.00 98.44 81 LEU A O 1
ATOM 612 N N . LEU A 1 82 ? -0.263 -0.802 6.662 1.00 98.38 82 LEU A N 1
ATOM 613 C CA . LEU A 1 82 ? -1.193 -1.043 7.769 1.00 98.38 82 LEU A CA 1
ATOM 614 C C . LEU A 1 82 ? -0.894 -0.132 8.967 1.00 98.38 82 LEU A C 1
ATOM 616 O O . LEU A 1 82 ? -1.810 0.531 9.449 1.00 98.38 82 LEU A O 1
ATOM 620 N N . ALA A 1 83 ? 0.374 -0.009 9.370 1.00 97.38 83 ALA A N 1
ATOM 621 C CA . ALA A 1 83 ? 0.807 0.879 10.455 1.00 97.38 83 ALA A CA 1
ATOM 622 C C . ALA A 1 83 ? 0.562 2.372 10.147 1.00 97.38 83 ALA A C 1
ATOM 624 O O . ALA A 1 83 ? 0.330 3.184 11.041 1.00 97.38 83 ALA A O 1
ATOM 625 N N . SER A 1 84 ? 0.577 2.749 8.865 1.00 97.31 84 SER A N 1
ATOM 626 C CA . SER A 1 84 ? 0.267 4.113 8.408 1.00 97.31 84 SER A CA 1
ATOM 627 C C . SER A 1 84 ? -1.240 4.389 8.304 1.00 97.31 84 SER A C 1
ATOM 629 O O . SER A 1 84 ? -1.663 5.539 8.122 1.00 97.31 84 SER A O 1
ATOM 631 N N . SER A 1 85 ? -2.071 3.353 8.422 1.00 98.06 85 SER A N 1
ATOM 632 C CA . SER A 1 85 ? -3.531 3.445 8.385 1.00 98.06 85 SER A CA 1
ATOM 633 C C . SER A 1 85 ? -4.116 3.695 9.784 1.00 98.06 85 SER A C 1
ATOM 635 O O . SER A 1 85 ? -3.404 3.840 10.772 1.00 98.06 85 SER A O 1
ATOM 637 N N . SER A 1 86 ? -5.435 3.864 9.878 1.00 97.25 86 SER A N 1
ATOM 638 C CA . SER A 1 86 ? -6.131 4.126 11.146 1.00 97.25 86 SER A CA 1
ATOM 639 C C . SER A 1 86 ? -7.574 3.637 11.078 1.00 97.25 86 SER A C 1
ATOM 641 O O . SER A 1 86 ? -8.058 3.311 9.998 1.00 97.25 86 SER A O 1
ATOM 643 N N . ALA A 1 87 ? -8.275 3.603 12.213 1.00 97.19 87 ALA A N 1
ATOM 644 C CA . ALA A 1 87 ? -9.718 3.372 12.253 1.00 97.19 87 ALA A CA 1
ATOM 645 C C . ALA A 1 87 ? -10.518 4.497 11.557 1.00 97.19 87 ALA A C 1
ATOM 647 O O . ALA A 1 87 ? -11.617 4.254 11.051 1.00 97.19 87 ALA A O 1
ATOM 648 N N . ASP A 1 88 ? -9.959 5.709 11.495 1.00 98.00 88 ASP A N 1
ATOM 649 C CA . ASP A 1 88 ? -10.514 6.829 10.734 1.00 98.00 88 ASP A CA 1
ATOM 650 C C . ASP A 1 88 ? -10.037 6.820 9.275 1.00 98.00 88 ASP A C 1
ATOM 652 O O . ASP A 1 88 ? -8.944 6.350 8.954 1.00 98.00 88 ASP A O 1
ATOM 656 N N . TRP A 1 89 ? -10.850 7.390 8.380 1.00 98.50 89 TRP A N 1
ATOM 657 C CA . TRP A 1 89 ? -10.526 7.503 6.956 1.00 98.50 89 TRP A CA 1
ATOM 658 C C . TRP A 1 89 ? -9.271 8.352 6.721 1.00 98.50 89 TRP A C 1
ATOM 660 O O . TRP A 1 89 ? -9.220 9.520 7.108 1.00 98.50 89 TRP A O 1
ATOM 670 N N . ARG A 1 90 ? -8.286 7.791 6.012 1.00 98.38 90 ARG A N 1
ATOM 671 C CA . ARG A 1 90 ? -7.060 8.476 5.580 1.00 98.38 90 ARG A CA 1
ATOM 672 C C . ARG A 1 90 ? -6.900 8.426 4.070 1.00 98.38 90 ARG A C 1
ATOM 674 O O . ARG A 1 90 ? -7.233 7.426 3.440 1.00 98.38 90 ARG A O 1
ATOM 681 N N . LYS A 1 91 ? -6.352 9.495 3.485 1.00 98.31 91 LYS A N 1
ATOM 682 C CA . LYS A 1 91 ? -6.000 9.539 2.057 1.00 98.31 91 LYS A CA 1
ATOM 683 C C . LYS A 1 91 ? -4.997 8.440 1.725 1.00 98.31 91 LYS A C 1
ATOM 685 O O . LYS A 1 91 ? -3.993 8.316 2.418 1.00 98.31 91 LYS A O 1
ATOM 690 N N . VAL A 1 92 ? -5.225 7.713 0.630 1.00 98.38 92 VAL A N 1
ATOM 691 C CA . VAL A 1 92 ? -4.286 6.672 0.175 1.00 98.38 92 VAL A CA 1
ATOM 692 C C . VAL A 1 92 ? -2.919 7.277 -0.136 1.00 98.38 92 VAL A C 1
ATOM 694 O O . VAL A 1 92 ? -1.915 6.712 0.273 1.00 98.38 92 VAL A O 1
ATOM 697 N N . ALA A 1 93 ? -2.872 8.467 -0.744 1.00 97.69 93 ALA A N 1
ATOM 698 C CA . ALA A 1 93 ? -1.615 9.185 -0.972 1.00 97.69 93 ALA A CA 1
ATOM 699 C C . ALA A 1 93 ? -0.826 9.465 0.326 1.00 97.69 93 ALA A C 1
ATOM 701 O O . ALA A 1 93 ? 0.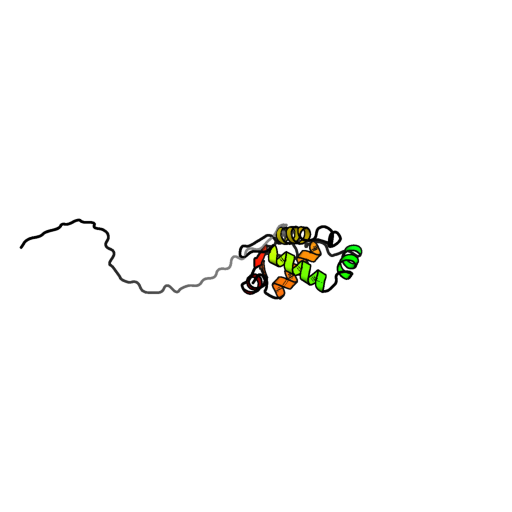394 9.364 0.331 1.00 97.69 93 ALA A O 1
ATOM 702 N N . LEU A 1 94 ? -1.511 9.780 1.435 1.00 98.12 94 LEU A N 1
ATOM 703 C CA . LEU A 1 94 ? -0.854 9.976 2.734 1.00 98.12 94 LEU A CA 1
ATOM 704 C C . LEU A 1 94 ? -0.322 8.649 3.284 1.00 98.12 94 LEU A C 1
ATOM 706 O O . LEU A 1 94 ? 0.812 8.589 3.738 1.00 98.12 94 LEU A O 1
ATOM 710 N N . VAL A 1 95 ? -1.140 7.595 3.239 1.00 98.31 95 VAL A N 1
ATOM 711 C CA . VAL A 1 95 ? -0.752 6.259 3.715 1.00 98.31 95 VAL A CA 1
ATOM 712 C C . VAL A 1 95 ? 0.456 5.730 2.935 1.00 98.31 95 VAL A C 1
ATOM 714 O O . VAL A 1 95 ? 1.390 5.223 3.547 1.00 98.31 95 VAL A O 1
ATOM 717 N N . ALA A 1 96 ? 0.466 5.892 1.608 1.00 97.50 96 ALA A N 1
ATOM 718 C CA . ALA A 1 96 ? 1.586 5.505 0.756 1.00 97.50 96 ALA A CA 1
ATOM 719 C C . ALA A 1 96 ? 2.855 6.304 1.083 1.00 97.50 96 ALA A C 1
ATOM 721 O O . ALA A 1 96 ? 3.892 5.696 1.317 1.00 97.50 96 ALA A O 1
ATOM 722 N N . ALA A 1 97 ? 2.764 7.635 1.186 1.00 96.56 97 ALA A N 1
ATOM 723 C CA . ALA A 1 97 ? 3.917 8.478 1.503 1.00 96.56 97 ALA A CA 1
ATOM 724 C C . ALA A 1 97 ? 4.566 8.103 2.848 1.00 96.56 97 ALA A C 1
ATOM 726 O O . ALA A 1 97 ? 5.773 7.909 2.917 1.00 96.56 97 ALA A O 1
ATOM 727 N N . VAL A 1 98 ? 3.766 7.909 3.904 1.00 97.69 98 VAL A N 1
ATOM 728 C CA . VAL A 1 98 ? 4.296 7.507 5.220 1.00 97.69 98 VAL A CA 1
ATOM 729 C C . VAL A 1 98 ? 4.901 6.098 5.179 1.00 97.69 98 VAL A C 1
ATOM 731 O O . VAL A 1 98 ? 5.915 5.844 5.823 1.00 97.69 98 VAL A O 1
ATOM 734 N N . ALA A 1 99 ? 4.319 5.178 4.404 1.00 97.06 99 ALA A N 1
ATOM 735 C CA . ALA A 1 99 ? 4.872 3.836 4.242 1.00 97.06 99 ALA A CA 1
ATOM 736 C C . ALA A 1 99 ? 6.197 3.823 3.456 1.00 97.06 99 ALA A C 1
ATOM 738 O O . ALA A 1 99 ? 7.059 2.995 3.745 1.00 97.06 99 ALA A O 1
ATOM 739 N N . MET A 1 100 ? 6.374 4.731 2.492 1.00 95.81 100 MET A N 1
ATOM 740 C CA . MET A 1 100 ? 7.650 4.943 1.798 1.00 95.81 100 MET A CA 1
ATOM 741 C C . MET A 1 100 ? 8.714 5.475 2.768 1.00 95.81 100 MET A C 1
ATOM 743 O O . MET A 1 100 ? 9.811 4.924 2.844 1.00 95.81 100 MET A O 1
ATOM 747 N N . ASP A 1 101 ? 8.349 6.457 3.599 1.00 95.56 101 ASP A N 1
ATOM 748 C CA . ASP A 1 101 ? 9.236 7.053 4.608 1.00 95.56 101 ASP A CA 1
ATOM 749 C C . ASP A 1 101 ? 9.657 6.073 5.722 1.00 95.56 101 ASP A C 1
ATOM 751 O O . ASP A 1 101 ? 10.607 6.342 6.460 1.00 95.56 101 ASP A O 1
ATOM 755 N N . ALA A 1 102 ? 8.988 4.921 5.862 1.00 94.19 102 ALA A N 1
ATOM 756 C CA . ALA A 1 102 ? 9.362 3.893 6.835 1.00 94.19 102 ALA A CA 1
ATOM 757 C C . ALA A 1 102 ? 10.693 3.192 6.494 1.00 94.19 102 ALA A C 1
ATOM 759 O O . ALA A 1 102 ? 11.336 2.633 7.385 1.00 94.19 102 ALA A O 1
ATOM 760 N N . TYR A 1 103 ? 11.103 3.220 5.221 1.00 91.94 103 TYR A N 1
ATOM 761 C CA . TYR A 1 103 ? 12.290 2.531 4.711 1.00 91.94 103 TYR A CA 1
ATOM 762 C C . TYR A 1 103 ? 13.038 3.386 3.669 1.00 91.94 103 TYR A C 1
ATOM 764 O O . TYR A 1 103 ? 13.173 2.968 2.515 1.00 91.94 103 TYR A O 1
ATOM 772 N N . PRO A 1 104 ? 13.547 4.568 4.065 1.00 83.19 104 PRO A N 1
ATOM 773 C CA . PRO A 1 104 ? 13.999 5.602 3.132 1.00 83.19 104 PRO A CA 1
ATOM 774 C C . PRO A 1 104 ? 15.141 5.149 2.212 1.00 83.19 104 PRO A C 1
ATOM 776 O O . PRO A 1 104 ? 15.189 5.565 1.065 1.00 83.19 104 PRO A O 1
ATOM 779 N N . ASP A 1 105 ? 16.023 4.257 2.675 1.00 89.69 105 ASP A N 1
ATOM 780 C CA . ASP A 1 105 ? 17.158 3.777 1.873 1.00 89.69 105 ASP A CA 1
ATOM 781 C C . ASP A 1 105 ? 16.878 2.448 1.148 1.00 89.69 105 ASP A C 1
ATOM 783 O O . ASP A 1 105 ? 17.603 2.072 0.227 1.00 89.69 105 ASP A O 1
ATOM 787 N N . GLN A 1 106 ? 15.866 1.688 1.582 1.00 90.12 106 GLN A N 1
ATOM 788 C CA . GLN A 1 106 ? 15.663 0.309 1.119 1.00 90.12 106 GLN A CA 1
ATOM 789 C C . GLN A 1 106 ? 14.757 0.233 -0.113 1.00 90.12 106 GLN A C 1
ATOM 791 O O . GLN A 1 106 ? 14.953 -0.640 -0.958 1.00 90.12 106 GLN A O 1
ATOM 796 N N . TYR A 1 107 ? 13.782 1.141 -0.225 1.00 91.00 107 TYR A N 1
ATOM 797 C CA . TYR A 1 107 ? 12.763 1.114 -1.281 1.00 91.00 107 TYR A CA 1
ATOM 798 C C . TYR A 1 107 ? 12.666 2.429 -2.075 1.00 91.00 107 TYR A C 1
ATOM 800 O O . TYR A 1 107 ? 11.650 2.670 -2.717 1.00 91.00 107 TYR A O 1
ATOM 808 N N . ASP A 1 108 ? 13.724 3.250 -2.093 1.00 85.06 108 ASP A N 1
ATOM 809 C CA . ASP A 1 108 ? 13.782 4.550 -2.802 1.00 85.06 108 ASP A CA 1
ATOM 810 C C . ASP A 1 108 ? 13.505 4.443 -4.322 1.00 85.06 108 ASP A C 1
ATOM 812 O O . ASP A 1 108 ? 13.063 5.390 -4.964 1.00 85.06 108 ASP A O 1
ATOM 816 N N . GLY A 1 109 ? 13.706 3.259 -4.912 1.00 91.19 109 GLY A N 1
ATOM 817 C CA . GLY A 1 109 ? 13.403 2.975 -6.321 1.00 91.19 109 GLY A CA 1
ATOM 818 C C . GLY A 1 109 ? 12.009 2.399 -6.590 1.00 91.19 109 GLY A C 1
ATOM 819 O O . GLY A 1 109 ? 11.739 2.007 -7.723 1.00 91.19 109 GLY A O 1
ATOM 820 N N . ILE A 1 110 ? 11.151 2.266 -5.572 1.00 96.56 110 ILE A N 1
ATOM 821 C CA . ILE A 1 110 ? 9.817 1.677 -5.722 1.00 96.56 110 ILE A CA 1
ATOM 822 C C . ILE A 1 110 ? 8.776 2.790 -5.929 1.00 96.56 110 ILE A C 1
ATOM 824 O O . ILE A 1 110 ? 8.628 3.656 -5.066 1.00 96.56 110 ILE A O 1
ATOM 828 N N . PRO A 1 111 ? 8.015 2.771 -7.037 1.00 95.50 111 PRO A N 1
ATOM 829 C CA . PRO A 1 111 ? 7.083 3.846 -7.374 1.00 95.50 111 PRO A CA 1
ATOM 830 C C . PRO A 1 111 ? 5.869 3.889 -6.437 1.00 95.50 111 PRO A C 1
ATOM 832 O O . PRO A 1 111 ? 5.346 2.855 -6.015 1.00 95.50 111 PRO A O 1
ATOM 835 N N . ASP A 1 112 ? 5.342 5.087 -6.175 1.00 94.25 112 ASP A N 1
ATOM 836 C CA . ASP A 1 112 ? 4.168 5.319 -5.318 1.00 94.25 112 ASP A CA 1
ATOM 837 C C . ASP A 1 112 ? 2.906 4.571 -5.807 1.00 94.25 112 ASP A C 1
ATOM 839 O O . ASP A 1 112 ? 2.113 4.065 -5.006 1.00 94.25 112 ASP A O 1
ATOM 843 N N . VAL A 1 113 ? 2.736 4.420 -7.124 1.00 94.88 113 VAL A N 1
ATOM 844 C CA . VAL A 1 113 ? 1.648 3.637 -7.739 1.00 94.88 113 VAL A CA 1
ATOM 845 C C . VAL A 1 113 ? 1.717 2.153 -7.351 1.00 94.88 113 VAL A C 1
ATOM 847 O O . VAL A 1 113 ? 0.681 1.493 -7.222 1.00 94.88 113 VAL A O 1
ATOM 850 N N . PHE A 1 114 ? 2.906 1.607 -7.083 1.00 97.25 114 PHE A N 1
ATOM 851 C CA . PHE A 1 114 ? 3.021 0.243 -6.570 1.00 97.25 114 PHE A CA 1
ATOM 852 C C . PHE A 1 114 ? 2.448 0.128 -5.149 1.00 97.25 114 PHE A C 1
ATOM 854 O O . PHE A 1 114 ? 1.728 -0.824 -4.846 1.00 97.25 114 PHE A O 1
ATOM 861 N N . TYR A 1 115 ? 2.646 1.137 -4.296 1.00 97.69 115 TYR A N 1
ATOM 862 C CA . TYR A 1 115 ? 2.031 1.171 -2.965 1.00 97.69 115 TYR A CA 1
ATOM 863 C C . TYR A 1 115 ? 0.497 1.224 -3.051 1.0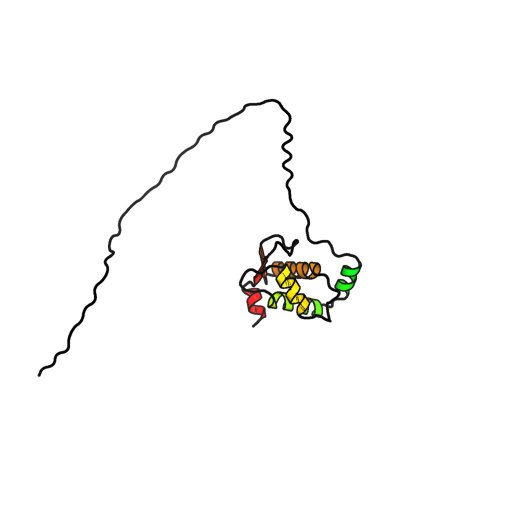0 97.69 115 TYR A C 1
ATOM 865 O O . TYR A 1 115 ? -0.183 0.542 -2.281 1.00 97.69 115 TYR A O 1
ATOM 873 N N . SER A 1 116 ? -0.081 1.940 -4.024 1.00 96.19 116 SER A N 1
ATOM 874 C CA . SER A 1 116 ? -1.539 1.918 -4.245 1.00 96.19 116 SER A CA 1
ATOM 875 C C . SER A 1 116 ? -2.043 0.553 -4.740 1.00 96.19 116 SER A C 1
ATOM 877 O O . SER A 1 116 ? -3.167 0.145 -4.427 1.00 96.19 116 SER A O 1
ATOM 879 N N . GLN A 1 117 ? -1.217 -0.207 -5.468 1.00 97.25 117 GLN A N 1
ATOM 880 C CA . GLN A 1 117 ? -1.498 -1.608 -5.790 1.00 97.25 117 GLN A CA 1
ATOM 881 C C . GLN A 1 117 ? -1.534 -2.485 -4.536 1.00 97.25 117 GLN A C 1
ATOM 883 O O . GLN A 1 117 ? -2.514 -3.199 -4.331 1.00 97.25 117 GLN A O 1
ATOM 888 N N . ARG A 1 118 ? -0.547 -2.356 -3.645 1.00 98.44 118 ARG A N 1
ATOM 889 C CA . ARG A 1 118 ? -0.532 -3.082 -2.364 1.00 98.44 118 ARG A CA 1
ATOM 890 C C . ARG A 1 118 ? -1.737 -2.750 -1.485 1.00 98.44 118 ARG A C 1
ATOM 892 O O . ARG A 1 118 ? -2.342 -3.641 -0.894 1.00 98.44 118 ARG A O 1
ATOM 899 N N . VAL A 1 119 ? -2.169 -1.488 -1.466 1.00 98.50 119 VAL A N 1
ATOM 900 C CA . VAL A 1 119 ? -3.407 -1.080 -0.781 1.00 98.50 119 VAL A CA 1
ATOM 901 C C . VAL A 1 119 ? -4.630 -1.810 -1.345 1.00 98.50 119 VAL A C 1
ATOM 903 O O . VAL A 1 119 ? -5.460 -2.284 -0.570 1.00 98.50 119 VAL A O 1
ATOM 906 N N . ARG A 1 120 ? -4.750 -1.953 -2.672 1.00 98.31 120 ARG A N 1
ATOM 907 C CA . ARG A 1 120 ? -5.843 -2.726 -3.292 1.00 98.31 120 ARG A CA 1
ATOM 908 C C . ARG A 1 120 ? -5.819 -4.191 -2.858 1.00 98.31 120 ARG A C 1
ATOM 910 O O . ARG A 1 120 ? -6.876 -4.739 -2.545 1.00 98.31 120 ARG A O 1
ATOM 917 N N . ASP A 1 121 ? -4.638 -4.795 -2.766 1.00 98.50 121 ASP A N 1
ATOM 918 C CA . ASP A 1 121 ? -4.482 -6.178 -2.305 1.00 98.50 121 ASP A CA 1
ATOM 919 C C . ASP A 1 121 ? -4.938 -6.338 -0.843 1.00 98.50 121 ASP A C 1
ATOM 921 O O . ASP A 1 121 ? -5.701 -7.260 -0.528 1.00 98.50 121 ASP A O 1
ATOM 925 N N . LEU A 1 122 ? -4.556 -5.400 0.035 1.00 98.56 122 LEU A N 1
ATOM 926 C CA . LEU A 1 122 ? -4.965 -5.353 1.447 1.00 98.56 122 LEU A CA 1
ATOM 927 C C . LEU A 1 122 ? -6.472 -5.127 1.626 1.00 98.56 122 LEU A C 1
ATOM 929 O O . LEU A 1 122 ? -7.076 -5.701 2.536 1.00 98.56 122 LEU A O 1
ATOM 933 N N . VAL A 1 123 ? -7.091 -4.335 0.747 1.00 98.50 123 VAL A N 1
ATOM 934 C CA . VAL A 1 123 ? -8.551 -4.164 0.696 1.00 98.50 123 VAL A CA 1
ATOM 935 C C . VAL A 1 123 ? -9.229 -5.459 0.256 1.00 98.50 123 VAL A C 1
ATOM 937 O O . VAL A 1 123 ? -10.173 -5.902 0.905 1.00 98.50 123 VAL A O 1
ATOM 940 N N . SER A 1 124 ? -8.726 -6.116 -0.796 1.00 98.31 124 SER A N 1
ATOM 941 C CA . SER A 1 124 ? -9.284 -7.397 -1.261 1.00 98.31 124 SER A CA 1
ATOM 942 C C . SER A 1 124 ? -9.175 -8.500 -0.200 1.00 98.31 124 SER A C 1
ATOM 944 O O . SER A 1 124 ? -10.053 -9.353 -0.092 1.00 98.31 124 SER A O 1
ATOM 946 N N . SER A 1 125 ? -8.128 -8.430 0.625 1.00 97.69 125 SER A N 1
ATOM 947 C CA . SER A 1 125 ? -7.866 -9.347 1.737 1.00 97.69 125 SER A CA 1
ATOM 948 C C . SER A 1 125 ? -8.643 -8.987 3.011 1.00 97.69 125 SER A C 1
ATOM 950 O O . SER A 1 125 ? -8.596 -9.725 3.992 1.00 97.69 125 SER A O 1
ATOM 952 N N . GLY A 1 126 ? -9.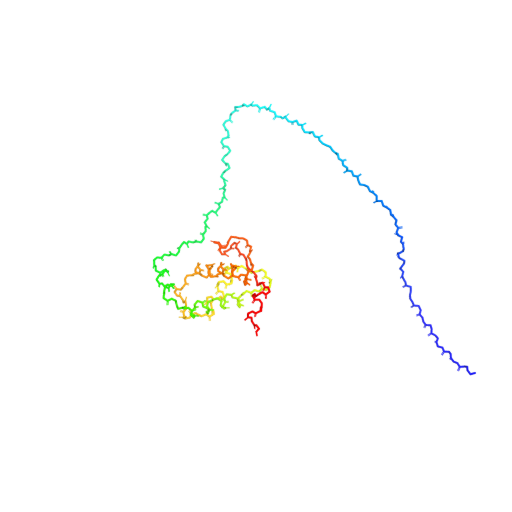356 -7.857 3.018 1.00 98.12 126 GLY A N 1
ATOM 953 C CA . GLY A 1 126 ? -10.214 -7.426 4.119 1.00 98.12 126 GLY A CA 1
ATOM 954 C C . GLY A 1 126 ? -9.499 -6.749 5.288 1.00 98.12 126 GLY A C 1
ATOM 955 O O . GLY A 1 126 ? -10.153 -6.488 6.294 1.00 98.12 126 GLY A O 1
ATOM 956 N N . TYR A 1 127 ? -8.202 -6.437 5.194 1.00 98.31 127 TYR A N 1
ATOM 957 C CA . TYR A 1 127 ? -7.483 -5.677 6.232 1.00 98.31 127 TYR A CA 1
ATOM 958 C C . TYR A 1 127 ? -7.835 -4.184 6.203 1.00 98.31 127 TYR A C 1
ATOM 960 O O . TYR A 1 127 ? -7.852 -3.523 7.244 1.00 98.31 127 TYR A O 1
ATOM 968 N N . LEU A 1 128 ? -8.145 -3.665 5.013 1.00 98.62 128 LEU A N 1
ATOM 969 C CA . LEU A 1 128 ? -8.552 -2.283 4.788 1.00 98.62 128 LEU A CA 1
ATOM 970 C C . LEU A 1 128 ? -9.953 -2.217 4.175 1.00 98.62 128 LEU A C 1
ATOM 972 O O . LEU A 1 128 ? -10.339 -3.046 3.356 1.00 98.62 128 LEU A O 1
ATOM 976 N N . GLU A 1 129 ? -10.700 -1.188 4.546 1.00 98.56 129 GLU A N 1
ATOM 977 C CA . GLU A 1 129 ? -11.896 -0.751 3.831 1.00 98.56 129 GLU A CA 1
ATOM 978 C C . GLU A 1 129 ? -11.541 0.482 2.999 1.00 98.56 129 GLU A C 1
ATOM 980 O O . GLU A 1 129 ? -10.747 1.311 3.445 1.00 98.56 129 GLU A O 1
ATOM 985 N N . ALA A 1 130 ? -12.131 0.622 1.810 1.00 98.38 130 ALA A N 1
ATOM 986 C CA . ALA A 1 130 ? -11.841 1.716 0.888 1.00 98.38 130 ALA A CA 1
ATOM 987 C C . ALA A 1 130 ? -13.091 2.499 0.479 1.00 98.38 130 ALA A C 1
ATOM 989 O O . ALA A 1 130 ? -14.183 1.944 0.357 1.00 98.38 130 ALA A O 1
ATOM 990 N N . ARG A 1 131 ? -12.901 3.788 0.179 1.00 98.25 131 ARG A N 1
ATOM 991 C CA . ARG A 1 131 ? -13.877 4.631 -0.524 1.00 98.25 131 ARG A CA 1
ATOM 992 C C . ARG A 1 131 ? -13.196 5.497 -1.585 1.00 98.25 131 ARG A C 1
ATOM 994 O O . ARG A 1 131 ? -12.053 5.921 -1.414 1.00 98.25 131 ARG A O 1
ATOM 1001 N N . GLY A 1 132 ? -13.918 5.789 -2.665 1.00 96.12 132 GLY A N 1
ATOM 1002 C CA . GLY A 1 132 ? -13.367 6.450 -3.854 1.00 96.12 132 GLY A CA 1
ATOM 1003 C C . GLY A 1 132 ? -12.727 5.460 -4.833 1.00 96.12 132 GLY A C 1
ATOM 1004 O O . GLY A 1 132 ? -12.946 4.254 -4.735 1.00 96.12 132 GLY A O 1
ATOM 1005 N N . ASN A 1 133 ? -11.955 5.970 -5.795 1.00 94.88 133 ASN A N 1
ATOM 1006 C CA . ASN A 1 133 ? -11.276 5.150 -6.801 1.00 94.88 133 ASN A CA 1
ATOM 1007 C C . ASN A 1 133 ? -9.821 4.875 -6.377 1.00 94.88 133 ASN A C 1
ATOM 1009 O O . ASN A 1 133 ? -8.999 5.782 -6.430 1.00 94.88 133 ASN A O 1
ATOM 1013 N N . LEU A 1 134 ? -9.495 3.634 -5.989 1.00 95.19 134 LEU A N 1
ATOM 1014 C CA . LEU A 1 134 ? -8.136 3.237 -5.575 1.00 95.19 134 LEU A CA 1
ATOM 1015 C C . LEU A 1 134 ? -7.098 3.258 -6.708 1.00 95.19 134 LEU A C 1
ATOM 1017 O O . LEU A 1 134 ? -5.907 3.199 -6.424 1.00 95.19 134 LEU A O 1
ATOM 1021 N N . TYR A 1 135 ? -7.529 3.366 -7.967 1.00 94.50 135 TYR A N 1
ATOM 1022 C CA . TYR A 1 135 ? -6.644 3.663 -9.097 1.00 94.50 135 TYR A CA 1
ATOM 1023 C C . TYR A 1 135 ? -6.260 5.147 -9.154 1.00 94.50 135 TYR A C 1
ATOM 1025 O O . TYR A 1 135 ? -5.576 5.564 -10.075 1.00 94.50 135 TYR A O 1
ATOM 1033 N N . ARG A 1 136 ? -6.738 5.960 -8.205 1.00 93.94 136 ARG A N 1
ATOM 1034 C CA . ARG A 1 136 ? -6.468 7.391 -8.097 1.00 93.94 136 ARG A CA 1
ATOM 1035 C C . ARG A 1 136 ? -6.169 7.735 -6.646 1.00 93.94 136 ARG A C 1
ATOM 1037 O O . ARG A 1 136 ? -7.024 8.286 -5.945 1.00 93.94 136 ARG A O 1
ATOM 1044 N N . MET A 1 137 ? -4.948 7.458 -6.187 1.00 94.06 137 MET A N 1
ATOM 1045 C CA . MET A 1 137 ? -4.579 7.535 -4.761 1.00 94.06 137 MET A CA 1
ATOM 1046 C C . MET A 1 137 ? -4.914 8.877 -4.073 1.00 94.06 137 MET A C 1
ATOM 1048 O O . MET A 1 137 ? -5.195 8.926 -2.873 1.00 94.06 137 MET A O 1
ATOM 1052 N N . ARG A 1 138 ? -4.906 9.988 -4.828 1.00 95.00 138 ARG A N 1
ATOM 1053 C CA . ARG A 1 138 ? -5.197 11.352 -4.338 1.00 95.00 138 ARG A CA 1
ATOM 1054 C C . ARG A 1 138 ? -6.694 11.595 -4.092 1.00 95.00 138 ARG A C 1
ATOM 1056 O O . ARG A 1 138 ? -7.063 12.517 -3.366 1.00 95.00 138 ARG A O 1
ATOM 1063 N N . PHE A 1 139 ? -7.550 10.746 -4.656 1.00 95.19 139 PHE A N 1
ATOM 1064 C CA . PHE A 1 139 ? -9.011 10.838 -4.611 1.00 95.19 139 PHE A CA 1
ATOM 1065 C C . PHE A 1 139 ? -9.668 9.653 -3.891 1.00 95.19 139 PHE A C 1
ATOM 1067 O O . PHE A 1 139 ? -10.895 9.574 -3.834 1.00 95.19 139 PHE A O 1
ATOM 1074 N N . SER A 1 140 ? -8.873 8.763 -3.299 1.00 97.50 140 SER A N 1
ATOM 1075 C CA . SER A 1 140 ? -9.348 7.633 -2.503 1.00 97.50 140 SER A CA 1
ATOM 1076 C C . SER A 1 140 ? -8.872 7.687 -1.061 1.00 97.50 140 SER A C 1
ATOM 1078 O O . SER A 1 140 ? -7.856 8.304 -0.727 1.00 97.50 140 SER A O 1
ATOM 1080 N N . GLU A 1 141 ? -9.616 7.004 -0.200 1.00 98.69 141 GLU A N 1
ATOM 1081 C CA . GLU A 1 141 ? -9.331 6.893 1.224 1.00 98.69 141 GLU A CA 1
ATOM 1082 C C . GLU A 1 141 ? -9.503 5.460 1.704 1.00 98.69 141 GLU A C 1
ATOM 1084 O O . GLU A 1 141 ? -10.317 4.709 1.161 1.00 98.69 141 GLU A O 1
ATOM 1089 N N . VAL A 1 142 ? -8.752 5.111 2.745 1.00 98.75 142 VAL A N 1
ATOM 1090 C CA . VAL A 1 142 ? -8.811 3.814 3.415 1.00 98.75 142 VAL A CA 1
ATOM 1091 C C . VAL A 1 142 ? -8.894 3.967 4.926 1.00 98.75 142 VAL A C 1
ATOM 1093 O O . VAL A 1 142 ? -8.502 4.997 5.478 1.00 98.75 142 VAL A O 1
ATOM 1096 N N . ARG A 1 143 ? -9.399 2.931 5.590 1.00 98.50 143 ARG A N 1
ATOM 1097 C CA . ARG A 1 143 ? -9.319 2.745 7.042 1.00 98.50 143 ARG A CA 1
ATOM 1098 C C . ARG A 1 143 ? -9.094 1.273 7.375 1.00 98.50 143 ARG A C 1
ATOM 1100 O O . ARG A 1 143 ? -9.421 0.403 6.570 1.00 98.50 143 ARG A O 1
ATOM 1107 N N . LEU A 1 144 ? -8.578 0.998 8.565 1.00 98.44 144 LEU A N 1
ATOM 1108 C CA . LEU A 1 144 ? -8.442 -0.351 9.103 1.00 98.44 144 LEU A CA 1
ATOM 1109 C C . LEU A 1 144 ? -9.821 -0.956 9.374 1.00 98.44 144 LEU A C 1
ATOM 1111 O O . LEU A 1 144 ? -10.709 -0.312 9.937 1.00 98.44 144 LEU A O 1
ATOM 1115 N N . THR A 1 145 ? -9.985 -2.219 8.999 1.00 97.81 145 THR A N 1
ATOM 1116 C CA . THR A 1 145 ? -11.108 -3.051 9.445 1.00 97.81 145 THR A CA 1
ATOM 1117 C C . THR A 1 145 ? -10.783 -3.672 10.811 1.00 97.81 145 THR A C 1
ATOM 1119 O O . THR A 1 145 ? -9.640 -3.585 11.271 1.00 97.81 145 THR A O 1
ATOM 1122 N N . PRO A 1 146 ? -11.727 -4.378 11.463 1.00 95.94 146 PRO A N 1
ATOM 1123 C CA . PRO A 1 146 ? -11.401 -5.182 12.641 1.00 95.94 146 PRO A CA 1
ATOM 1124 C C . PRO A 1 146 ? -10.260 -6.187 12.409 1.00 95.94 146 PRO A C 1
ATOM 1126 O O . PRO A 1 146 ? -9.486 -6.438 13.327 1.00 95.94 146 PRO A O 1
ATOM 1129 N N . LEU A 1 147 ? -10.121 -6.725 11.188 1.00 95.00 147 LEU A N 1
ATOM 1130 C CA . LEU A 1 147 ? -9.007 -7.608 10.829 1.00 95.00 147 LEU A CA 1
ATOM 1131 C C . LEU A 1 147 ? -7.680 -6.836 10.754 1.00 95.00 147 LEU A C 1
ATOM 1133 O O . LEU A 1 147 ? -6.669 -7.317 11.256 1.00 95.00 147 LEU A O 1
ATOM 1137 N N . GLY A 1 148 ? -7.694 -5.633 10.171 1.00 91.88 148 GLY A N 1
ATOM 1138 C CA . GLY A 1 148 ? -6.543 -4.726 10.124 1.00 91.88 148 GLY A CA 1
ATOM 1139 C C . GLY A 1 148 ? -6.039 -4.314 11.505 1.00 91.88 148 GLY A C 1
ATOM 1140 O O . GLY A 1 148 ? -4.840 -4.362 11.759 1.00 91.88 148 GLY A O 1
ATOM 1141 N N . LEU A 1 149 ? -6.953 -3.972 12.416 1.00 88.56 149 LEU A N 1
ATOM 1142 C CA . LEU A 1 149 ? -6.623 -3.590 13.795 1.00 88.56 149 LEU A CA 1
ATOM 1143 C C . LEU A 1 149 ? -5.983 -4.737 14.590 1.00 88.56 149 LEU A C 1
ATOM 1145 O O . LEU A 1 149 ? -5.153 -4.498 15.461 1.00 88.56 149 LEU A O 1
ATOM 1149 N N . GLY A 1 150 ? -6.351 -5.984 14.284 1.00 83.19 150 GLY A N 1
ATOM 1150 C CA . GLY A 1 150 ? -5.778 -7.170 14.919 1.00 83.19 150 GLY A CA 1
ATOM 1151 C C . GLY A 1 150 ? -4.360 -7.520 14.460 1.00 83.19 150 GLY A C 1
ATOM 1152 O O . GLY A 1 150 ? -3.789 -8.460 14.995 1.00 83.19 150 GLY A O 1
ATOM 1153 N N . HIS A 1 151 ? -3.793 -6.813 13.475 1.00 69.56 151 HIS A N 1
ATOM 1154 C CA . HIS A 1 151 ? -2.421 -7.046 13.011 1.00 69.56 151 HIS A CA 1
ATOM 1155 C C . HIS A 1 151 ? -1.355 -6.371 13.894 1.00 69.56 151 HIS A C 1
ATOM 1157 O O . HIS A 1 151 ? -0.188 -6.745 13.825 1.00 69.56 151 HIS A O 1
ATOM 1163 N N . GLU A 1 152 ? -1.743 -5.395 14.723 1.00 52.84 152 GLU A N 1
ATOM 1164 C CA . GLU A 1 152 ? -0.838 -4.704 15.657 1.00 52.84 152 GLU A CA 1
ATOM 1165 C C . GLU A 1 152 ? -0.746 -5.372 17.046 1.00 52.84 152 GLU A C 1
ATOM 1167 O O . GLU A 1 152 ? 0.058 -4.938 17.872 1.00 52.84 152 GLU A O 1
ATOM 1172 N N . ALA A 1 153 ? -1.562 -6.403 17.309 1.00 44.94 153 ALA A N 1
ATOM 1173 C CA . ALA A 1 153 ? -1.638 -7.127 18.585 1.00 44.94 153 ALA A CA 1
ATOM 1174 C C . ALA A 1 153 ? -0.854 -8.447 18.553 1.00 44.94 153 ALA A C 1
ATOM 1176 O O . ALA A 1 153 ? -0.210 -8.760 19.582 1.00 44.94 153 ALA A O 1
#

Sequence (153 aa):
MVHCGLLLSAAIGAVAVSRWALTFIQAETASRFGLIQALGLIRTFTTTFADEHDDPPLDADDLRAVAALTQDDLRAIDRALLASSSADWRKVALVAAVAMDAYPDQYDGIPDVFYSQRVRDLVSSGYLEARGNLYRMRFSEVRLTPLGLGHEA

InterPro domains:
  IPR022123 Domain of unknown function DUF3658 [PF12395] (71-139)

Secondary structure (DSSP, 8-state):
-----------------------------------------------------PPPPP-HHHHHHHHT--HHHHHHHHHHHHHT--SS-EEHHHHHHHHHHTSTTTSTTS-HHHHHHHHHHHHHTTSEEEES-TTSTTT-EEEE-HHHHTT--